Protein AF-A0A1M5AMB9-F1 (afdb_monomer_lite)

pLDDT: mean 78.55, std 17.83, range [35.31, 94.44]

Structure (mmCIF, N/CA/C/O backbone):
data_AF-A0A1M5AMB9-F1
#
_entry.id   AF-A0A1M5AMB9-F1
#
loop_
_atom_site.group_PDB
_atom_site.id
_atom_site.type_symbol
_atom_site.label_atom_id
_atom_site.label_alt_id
_atom_site.label_comp_id
_atom_site.label_asym_id
_atom_site.label_entity_id
_atom_site.label_seq_id
_atom_site.pdbx_PDB_ins_code
_atom_site.Cartn_x
_atom_site.Cartn_y
_atom_site.Cartn_z
_atom_site.occupancy
_atom_site.B_iso_or_equiv
_atom_site.auth_seq_id
_atom_site.auth_comp_id
_atom_site.auth_asym_id
_atom_site.auth_atom_id
_atom_site.pdbx_PDB_model_num
ATOM 1 N N . MET A 1 1 ? -9.542 7.193 -12.106 1.00 57.12 1 MET A N 1
ATOM 2 C CA . MET A 1 1 ? -10.368 6.047 -12.542 1.00 57.12 1 MET A CA 1
ATOM 3 C C . MET A 1 1 ? -9.560 4.990 -13.298 1.00 57.12 1 MET A C 1
ATOM 5 O O . MET A 1 1 ? -9.328 3.953 -12.706 1.00 57.12 1 MET A O 1
ATOM 9 N N . ALA A 1 2 ? -9.026 5.225 -14.509 1.00 74.94 2 ALA A N 1
ATOM 10 C CA . ALA A 1 2 ? -8.305 4.168 -15.256 1.00 74.94 2 ALA A CA 1
ATOM 11 C C . ALA A 1 2 ? -7.127 3.514 -14.491 1.00 74.94 2 ALA A C 1
ATOM 13 O O . ALA A 1 2 ? -7.036 2.296 -14.424 1.00 74.94 2 ALA A O 1
ATOM 14 N N . ARG A 1 3 ? -6.256 4.310 -13.851 1.00 75.94 3 ARG A N 1
ATOM 15 C CA . ARG A 1 3 ? -5.107 3.791 -13.079 1.00 75.94 3 ARG A CA 1
ATOM 16 C C . ARG A 1 3 ? -5.514 3.008 -11.826 1.00 75.94 3 ARG A C 1
ATOM 18 O O . ARG A 1 3 ? -4.868 2.029 -11.484 1.00 75.94 3 ARG A O 1
ATOM 25 N N . GLU A 1 4 ? -6.562 3.457 -11.145 1.00 85.56 4 GLU A N 1
ATOM 26 C CA . GLU A 1 4 ? -7.067 2.795 -9.941 1.00 85.56 4 GLU A CA 1
ATOM 27 C C . GLU A 1 4 ? -7.601 1.401 -10.273 1.00 85.56 4 GLU A C 1
ATOM 29 O O . GLU A 1 4 ? -7.233 0.436 -9.610 1.00 85.56 4 GLU A O 1
ATOM 34 N N . ASN A 1 5 ? -8.396 1.294 -11.341 1.00 85.81 5 ASN A N 1
ATOM 35 C CA . ASN A 1 5 ? -8.946 0.019 -11.794 1.00 85.81 5 ASN A CA 1
ATOM 36 C C . ASN A 1 5 ? -7.838 -0.974 -12.146 1.00 85.81 5 ASN A C 1
ATOM 38 O O . ASN A 1 5 ? -7.905 -2.114 -11.712 1.00 85.81 5 ASN A O 1
ATOM 42 N N . LEU A 1 6 ? -6.779 -0.527 -12.825 1.00 85.50 6 LEU A N 1
ATOM 43 C CA . LEU A 1 6 ? -5.647 -1.393 -13.167 1.00 85.50 6 LEU A CA 1
ATOM 44 C C . LEU A 1 6 ? -4.892 -1.903 -11.929 1.00 85.50 6 LEU A C 1
ATOM 46 O O . LEU A 1 6 ? -4.496 -3.063 -11.881 1.00 85.50 6 LEU A O 1
ATOM 50 N N . ILE A 1 7 ? -4.716 -1.064 -10.903 1.00 87.94 7 ILE A N 1
ATOM 51 C CA . ILE A 1 7 ? -4.100 -1.487 -9.633 1.00 87.94 7 ILE A CA 1
ATOM 52 C C . ILE A 1 7 ? -5.011 -2.479 -8.899 1.00 87.94 7 ILE A C 1
ATOM 54 O O . ILE A 1 7 ? -4.522 -3.472 -8.360 1.00 87.94 7 ILE A O 1
ATOM 58 N N . LYS A 1 8 ? -6.329 -2.240 -8.898 1.00 90.25 8 LYS A N 1
ATOM 59 C CA . LYS A 1 8 ? -7.316 -3.168 -8.329 1.00 90.25 8 LYS A CA 1
ATOM 60 C C . LYS A 1 8 ? -7.318 -4.505 -9.064 1.00 90.25 8 LYS A C 1
ATOM 62 O O . LYS A 1 8 ? -7.315 -5.539 -8.410 1.00 90.25 8 LYS A O 1
ATOM 67 N N . GLU A 1 9 ? -7.279 -4.500 -10.390 1.00 89.19 9 GLU A N 1
ATOM 68 C CA . GLU A 1 9 ? -7.184 -5.712 -11.209 1.00 89.19 9 GLU A CA 1
ATOM 69 C C . GLU A 1 9 ? -5.888 -6.473 -10.927 1.00 89.19 9 GLU A C 1
ATOM 71 O O . GLU A 1 9 ? -5.949 -7.661 -10.630 1.00 89.19 9 GLU A O 1
ATOM 76 N N . ALA A 1 10 ? -4.735 -5.794 -10.899 1.00 86.31 10 ALA A N 1
ATOM 77 C CA . ALA A 1 10 ? -3.453 -6.418 -10.563 1.00 86.31 10 ALA A CA 1
ATOM 78 C C . ALA A 1 10 ? -3.443 -7.022 -9.147 1.00 86.31 10 ALA A C 1
ATOM 80 O O . ALA A 1 10 ? -2.848 -8.074 -8.914 1.00 86.31 10 ALA A O 1
ATOM 81 N N . PHE A 1 11 ? -4.108 -6.371 -8.189 1.00 91.69 11 PHE A N 1
ATOM 82 C CA . PHE A 1 11 ? -4.292 -6.923 -6.850 1.00 91.69 11 PHE A CA 1
ATOM 83 C C . PHE A 1 11 ? -5.169 -8.179 -6.882 1.00 91.69 11 PHE A C 1
ATOM 85 O O . PHE A 1 11 ? -4.787 -9.198 -6.308 1.00 91.69 11 PHE A O 1
ATOM 92 N N . LYS A 1 12 ? -6.327 -8.114 -7.550 1.00 91.31 12 LYS A N 1
ATOM 93 C CA . LYS A 1 12 ? -7.296 -9.217 -7.629 1.00 91.31 12 LYS A CA 1
ATOM 94 C C . LYS A 1 12 ? -6.724 -10.440 -8.334 1.00 91.31 12 LYS A C 1
ATOM 96 O O . LYS A 1 12 ? -6.923 -11.550 -7.855 1.00 91.31 12 LYS A O 1
ATOM 101 N N . ASP A 1 13 ? -5.978 -10.232 -9.413 1.00 86.88 13 ASP A N 1
ATOM 102 C CA . ASP A 1 13 ? -5.310 -11.298 -10.164 1.00 86.88 13 ASP A CA 1
ATOM 103 C C . ASP A 1 13 ? -4.335 -12.090 -9.278 1.00 86.88 13 ASP A C 1
ATOM 105 O O . ASP A 1 13 ? -4.268 -13.315 -9.336 1.00 86.88 13 ASP A O 1
ATOM 109 N N . ARG A 1 14 ? -3.625 -11.397 -8.380 1.00 85.56 14 ARG A N 1
ATOM 110 C CA . ARG A 1 14 ? -2.558 -11.999 -7.570 1.00 85.56 14 ARG A CA 1
ATOM 111 C C . ARG A 1 14 ? -2.998 -12.486 -6.190 1.00 85.56 14 ARG A C 1
ATOM 113 O O . ARG A 1 14 ? -2.411 -13.428 -5.662 1.00 85.56 14 ARG A O 1
ATOM 120 N N . TYR A 1 15 ? -3.979 -11.822 -5.583 1.00 88.12 15 TYR A N 1
ATOM 121 C CA . TYR A 1 15 ? -4.374 -12.034 -4.184 1.00 88.12 15 TYR A CA 1
ATOM 122 C C . TYR A 1 15 ? -5.868 -12.332 -4.002 1.00 88.12 15 TYR A C 1
ATOM 124 O O . TYR A 1 15 ? -6.304 -12.562 -2.874 1.00 88.12 15 TYR A O 1
ATOM 132 N N . GLY A 1 16 ? -6.640 -12.359 -5.089 1.00 89.06 16 GLY A N 1
ATOM 133 C CA . GLY A 1 16 ? -8.074 -12.616 -5.076 1.00 89.06 16 GLY A CA 1
ATOM 134 C C . GLY A 1 16 ? -8.930 -11.384 -4.778 1.00 89.06 16 GLY A C 1
ATOM 135 O O . GLY A 1 16 ? -8.447 -10.292 -4.466 1.00 89.06 16 GLY A O 1
ATOM 136 N N . ASP A 1 17 ? -10.243 -11.575 -4.892 1.00 91.56 17 ASP A N 1
ATOM 137 C CA . ASP A 1 17 ? -11.241 -10.530 -4.682 1.00 91.56 17 ASP A CA 1
ATOM 138 C C . ASP A 1 17 ? -11.626 -10.430 -3.199 1.00 91.56 17 ASP A C 1
ATOM 140 O O . ASP A 1 17 ? -12.471 -11.173 -2.701 1.00 91.56 17 ASP A O 1
ATOM 144 N N . THR A 1 18 ? -10.956 -9.543 -2.463 1.00 91.31 18 THR A N 1
ATOM 145 C CA . THR A 1 18 ? -11.135 -9.390 -1.012 1.00 91.31 18 THR A CA 1
ATOM 146 C C . THR A 1 18 ? -12.024 -8.190 -0.659 1.00 91.31 18 THR A C 1
ATOM 148 O O . THR A 1 18 ? -12.105 -7.227 -1.427 1.00 91.31 18 THR A O 1
ATOM 151 N N . PRO A 1 19 ? -12.657 -8.170 0.532 1.00 92.31 19 PRO A N 1
ATOM 152 C CA . PRO A 1 19 ? -13.382 -6.987 1.003 1.00 92.31 19 PRO A CA 1
ATOM 153 C C . PRO A 1 19 ? -12.509 -5.728 1.010 1.00 92.31 19 PRO A C 1
ATOM 155 O O . PRO A 1 19 ? -12.968 -4.660 0.622 1.00 92.31 19 PRO A O 1
ATOM 158 N N . PHE A 1 20 ? -11.223 -5.874 1.353 1.00 93.94 20 PHE A N 1
ATOM 159 C CA . PHE A 1 20 ? -10.257 -4.780 1.346 1.00 93.94 20 PHE A CA 1
ATOM 160 C C . PHE A 1 20 ? -10.167 -4.078 -0.016 1.00 93.94 20 PHE A C 1
ATOM 162 O O . PHE A 1 20 ? -10.289 -2.860 -0.068 1.00 93.94 20 PHE A O 1
ATOM 169 N N . ILE A 1 21 ? -9.966 -4.800 -1.127 1.00 94.12 21 ILE A N 1
ATOM 170 C CA . ILE A 1 21 ? -9.729 -4.152 -2.434 1.00 94.12 21 ILE A CA 1
ATOM 171 C C . ILE A 1 21 ? -10.988 -3.498 -3.024 1.00 94.12 21 ILE A C 1
ATOM 173 O O . ILE A 1 21 ? -10.894 -2.598 -3.863 1.00 94.12 21 ILE A O 1
ATOM 177 N N . ASN A 1 22 ? -12.162 -3.926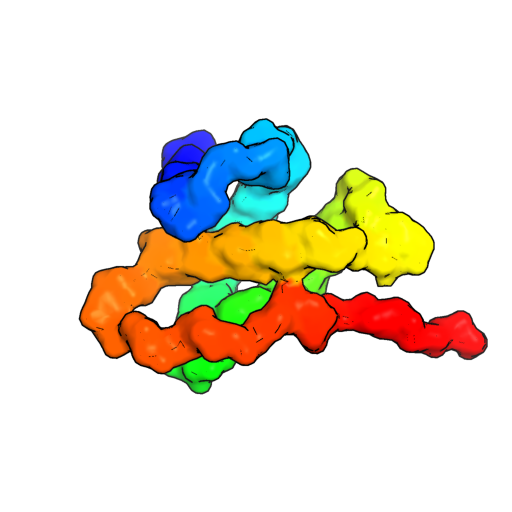 -2.558 1.00 91.88 22 ASN A N 1
ATOM 178 C CA . ASN A 1 22 ? -13.457 -3.375 -2.950 1.00 91.88 22 ASN A CA 1
ATOM 179 C C . ASN A 1 22 ? -13.919 -2.211 -2.060 1.00 91.88 22 ASN A C 1
ATOM 181 O O . ASN A 1 22 ? -14.877 -1.526 -2.415 1.00 91.88 22 ASN A O 1
ATOM 185 N N . ASP A 1 23 ? -13.238 -1.959 -0.941 1.00 92.62 23 ASP A N 1
ATOM 186 C CA . ASP A 1 23 ? -13.569 -0.878 -0.017 1.00 92.62 23 ASP A CA 1
ATOM 187 C C . ASP A 1 23 ? -13.314 0.509 -0.644 1.00 92.62 23 ASP A C 1
ATOM 189 O O . ASP A 1 23 ? -12.317 0.738 -1.344 1.00 92.62 23 ASP A O 1
ATOM 193 N N . SER A 1 24 ? -14.203 1.471 -0.375 1.00 91.94 24 SER A N 1
ATOM 194 C CA . SER A 1 24 ? -14.054 2.858 -0.841 1.00 91.94 24 SER A CA 1
ATOM 195 C C . SER A 1 24 ? -12.797 3.530 -0.287 1.00 91.94 24 SER A C 1
ATOM 197 O O . SER A 1 24 ? -12.151 4.316 -0.975 1.00 91.94 24 SER A O 1
ATOM 199 N N . THR A 1 25 ? -12.401 3.186 0.933 1.00 92.94 25 THR A N 1
ATOM 200 C CA . THR A 1 25 ? -11.183 3.674 1.584 1.00 92.94 25 THR A CA 1
ATOM 201 C C . THR A 1 25 ? -9.946 3.205 0.829 1.00 92.94 25 THR A C 1
ATOM 203 O O . THR A 1 25 ? -8.993 3.966 0.664 1.00 92.94 25 THR A O 1
ATOM 206 N N . THR A 1 26 ? -9.973 1.988 0.283 1.00 93.19 26 THR A N 1
ATOM 207 C CA . THR A 1 26 ? -8.882 1.466 -0.548 1.00 93.19 26 THR A CA 1
ATOM 208 C C . THR A 1 26 ? -8.782 2.202 -1.882 1.00 93.19 26 THR A C 1
ATOM 210 O O . THR A 1 26 ? -7.674 2.461 -2.347 1.00 93.19 26 THR A O 1
ATOM 213 N N . ALA A 1 27 ? -9.901 2.626 -2.479 1.00 91.94 27 ALA A N 1
ATOM 214 C CA . ALA A 1 27 ? -9.881 3.505 -3.656 1.00 91.94 27 ALA A CA 1
ATOM 215 C C . ALA A 1 27 ? -9.173 4.843 -3.358 1.00 91.94 27 ALA A C 1
ATOM 217 O O . ALA A 1 27 ? -8.320 5.302 -4.130 1.00 91.94 27 ALA A O 1
ATOM 218 N N . THR A 1 28 ? -9.471 5.437 -2.201 1.00 93.44 28 THR A N 1
ATOM 219 C CA . THR A 1 28 ? -8.823 6.670 -1.732 1.00 93.44 28 THR A CA 1
ATOM 220 C C . THR A 1 28 ? -7.335 6.449 -1.453 1.00 93.44 28 THR A C 1
ATOM 222 O O . THR A 1 28 ? -6.507 7.261 -1.870 1.00 93.44 28 THR A O 1
ATOM 225 N N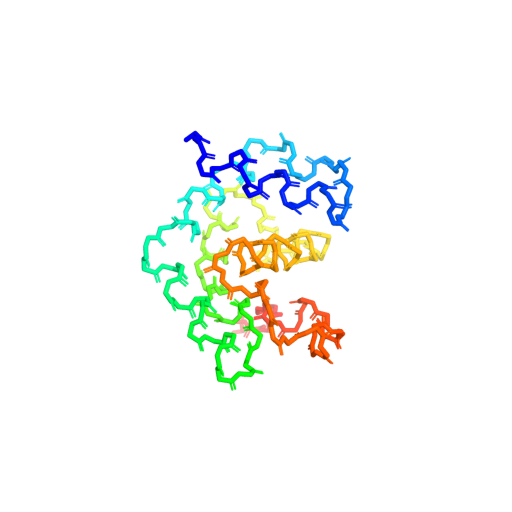 . LEU A 1 29 ? -6.972 5.322 -0.831 1.00 94.44 29 LEU A N 1
ATOM 226 C CA . LEU A 1 29 ? -5.581 4.942 -0.581 1.00 94.44 29 LEU A CA 1
ATOM 227 C C . LEU A 1 29 ? -4.799 4.787 -1.891 1.00 94.44 29 LEU A C 1
ATOM 229 O O . LEU A 1 29 ? -3.704 5.332 -2.027 1.00 94.44 29 LEU A O 1
ATOM 233 N N . ILE A 1 30 ? -5.368 4.098 -2.885 1.00 92.62 30 ILE A N 1
ATOM 234 C CA . ILE A 1 30 ? -4.757 3.964 -4.214 1.00 92.62 30 ILE A CA 1
ATOM 235 C C . ILE A 1 30 ? -4.539 5.342 -4.835 1.00 92.62 30 ILE A C 1
ATOM 237 O O . ILE A 1 30 ? -3.470 5.602 -5.378 1.00 92.62 30 ILE A O 1
ATOM 241 N N . SER A 1 31 ? -5.511 6.246 -4.727 1.00 90.44 31 SER A N 1
ATOM 242 C CA . SER A 1 31 ? -5.383 7.606 -5.259 1.00 90.44 31 SER A CA 1
ATOM 243 C C . SER A 1 31 ? -4.266 8.405 -4.574 1.00 90.44 31 SER A C 1
ATOM 245 O O . SER A 1 31 ? -3.534 9.129 -5.251 1.00 90.44 31 SER A O 1
ATOM 247 N N . ALA A 1 32 ? -4.080 8.230 -3.262 1.00 90.81 32 ALA A N 1
ATOM 248 C CA . ALA A 1 32 ? -3.001 8.863 -2.501 1.00 90.81 32 ALA A CA 1
ATOM 249 C C . ALA A 1 32 ? -1.610 8.281 -2.835 1.00 90.81 32 ALA A C 1
ATOM 251 O O . ALA A 1 32 ? -0.616 9.008 -2.933 1.00 90.81 32 ALA A O 1
ATOM 252 N N . LEU A 1 33 ? -1.524 6.967 -3.049 1.00 90.44 33 LEU A N 1
ATOM 253 C CA . LEU A 1 33 ? -0.261 6.269 -3.302 1.00 90.44 33 LEU A CA 1
ATOM 254 C C . LEU A 1 33 ? 0.159 6.275 -4.776 1.00 90.44 33 LEU A C 1
ATOM 256 O O . LEU A 1 33 ? 1.349 6.301 -5.077 1.00 90.44 33 LEU A O 1
ATOM 260 N N . ALA A 1 34 ? -0.787 6.303 -5.713 1.00 86.06 34 ALA A N 1
ATOM 261 C CA . ALA A 1 34 ? -0.524 6.246 -7.153 1.00 86.06 34 ALA A CA 1
ATOM 262 C C . ALA A 1 34 ? -0.194 7.621 -7.777 1.00 86.06 34 ALA A C 1
ATOM 264 O O . ALA A 1 34 ? -0.379 7.835 -8.986 1.00 86.06 34 ALA A O 1
ATOM 265 N N . THR A 1 35 ? 0.307 8.557 -6.964 1.00 86.62 35 THR A N 1
ATOM 266 C CA . THR A 1 35 ? 0.843 9.843 -7.423 1.00 86.62 35 THR A CA 1
ATOM 267 C C . THR A 1 35 ? 2.219 9.645 -8.071 1.00 86.62 35 THR A C 1
ATOM 269 O O . THR A 1 35 ? 2.964 8.748 -7.676 1.00 86.62 35 THR A O 1
ATOM 272 N N . PRO A 1 36 ? 2.626 10.480 -9.048 1.00 83.62 36 PRO A N 1
ATOM 273 C CA . PRO A 1 36 ? 3.928 10.331 -9.705 1.00 83.62 36 PRO A CA 1
ATOM 274 C C . PRO A 1 36 ? 5.124 10.309 -8.741 1.00 83.62 36 PRO A C 1
ATOM 276 O O . PRO A 1 36 ? 6.113 9.630 -9.005 1.00 83.62 36 PRO A O 1
ATOM 279 N N . ILE A 1 37 ? 5.034 11.035 -7.623 1.00 86.62 37 ILE A N 1
ATOM 280 C CA . ILE A 1 37 ? 6.089 11.109 -6.607 1.00 86.62 37 ILE A CA 1
ATOM 281 C C . ILE A 1 37 ? 6.192 9.787 -5.842 1.00 86.62 37 ILE A C 1
ATOM 283 O O . ILE A 1 37 ? 7.273 9.204 -5.787 1.00 86.62 37 ILE A O 1
ATOM 287 N N . ASN A 1 38 ? 5.082 9.287 -5.295 1.00 87.44 38 ASN A N 1
ATOM 288 C CA . ASN A 1 38 ? 5.086 8.052 -4.507 1.00 87.44 38 ASN A CA 1
ATOM 289 C C . ASN A 1 38 ? 5.407 6.830 -5.370 1.00 87.44 38 ASN A C 1
ATOM 291 O O . ASN A 1 38 ? 6.160 5.962 -4.940 1.00 87.44 38 ASN A O 1
ATOM 295 N N . ILE A 1 39 ? 4.972 6.831 -6.630 1.00 85.31 39 ILE A N 1
ATOM 296 C CA . ILE A 1 39 ? 5.396 5.845 -7.628 1.00 85.31 39 ILE A CA 1
ATOM 297 C C . ILE A 1 39 ? 6.921 5.835 -7.783 1.00 85.31 39 ILE A C 1
ATOM 299 O O . ILE A 1 39 ? 7.534 4.777 -7.682 1.00 85.31 39 ILE A O 1
ATOM 303 N N . ARG A 1 40 ? 7.555 7.000 -7.981 1.00 84.06 40 ARG A N 1
ATOM 304 C CA . ARG A 1 40 ? 9.021 7.077 -8.110 1.00 84.06 40 ARG A CA 1
ATOM 305 C C . ARG A 1 40 ? 9.733 6.565 -6.861 1.00 84.06 40 ARG A C 1
ATOM 307 O O . ARG A 1 40 ? 10.722 5.853 -7.001 1.00 84.06 40 ARG A O 1
ATOM 314 N N . LYS A 1 41 ? 9.232 6.900 -5.666 1.00 87.50 41 LYS A N 1
ATOM 315 C CA . LYS A 1 41 ? 9.784 6.400 -4.397 1.00 87.50 41 LYS A CA 1
ATOM 316 C C . LYS A 1 41 ? 9.696 4.871 -4.319 1.00 87.50 41 LYS A C 1
ATOM 318 O O . LYS A 1 41 ? 10.710 4.222 -4.085 1.00 87.50 41 LYS A O 1
ATOM 323 N N . ILE A 1 42 ? 8.512 4.305 -4.573 1.00 88.19 42 ILE A N 1
ATOM 324 C CA . ILE A 1 42 ? 8.261 2.854 -4.571 1.00 88.19 42 ILE A CA 1
ATOM 325 C C . ILE A 1 42 ? 9.208 2.147 -5.547 1.00 88.19 42 ILE A C 1
ATOM 327 O O . ILE A 1 42 ? 9.899 1.205 -5.164 1.00 88.19 42 ILE A O 1
ATOM 331 N N . THR A 1 43 ? 9.300 2.630 -6.790 1.00 83.25 43 THR A N 1
ATOM 332 C CA . THR A 1 43 ? 10.182 2.044 -7.808 1.00 83.25 43 THR A CA 1
ATOM 333 C C . THR A 1 43 ? 11.658 2.151 -7.421 1.00 83.25 43 THR A C 1
ATOM 335 O O . THR A 1 43 ? 12.400 1.191 -7.616 1.00 83.25 43 THR A O 1
ATOM 338 N N . ALA A 1 44 ? 12.096 3.281 -6.856 1.00 83.75 44 ALA A N 1
ATOM 339 C CA . ALA A 1 44 ? 13.480 3.461 -6.420 1.00 83.75 44 ALA A CA 1
ATOM 340 C C . ALA A 1 44 ? 13.873 2.440 -5.345 1.00 83.75 44 ALA A C 1
ATOM 342 O O . ALA A 1 44 ? 14.936 1.835 -5.461 1.00 83.75 44 ALA A O 1
ATOM 343 N N . PHE A 1 45 ? 12.997 2.195 -4.364 1.00 87.19 45 PHE A N 1
ATOM 344 C CA . PHE A 1 45 ? 13.217 1.182 -3.327 1.00 87.19 45 PHE A CA 1
ATOM 345 C C . PHE A 1 45 ? 13.317 -0.222 -3.927 1.00 87.19 45 PHE A C 1
ATOM 347 O O . PHE A 1 45 ? 14.272 -0.940 -3.639 1.00 87.19 45 PHE A O 1
ATOM 354 N N . CYS A 1 46 ? 12.429 -0.573 -4.862 1.00 82.94 46 CYS A N 1
ATOM 355 C CA . CYS A 1 46 ? 12.543 -1.846 -5.573 1.00 82.94 46 CYS A CA 1
ATOM 356 C C . CYS A 1 46 ? 13.881 -1.995 -6.322 1.00 82.94 46 CYS A C 1
ATOM 358 O O . CYS A 1 46 ? 14.443 -3.085 -6.356 1.00 82.94 46 CYS A O 1
ATOM 360 N N . ILE A 1 47 ? 14.390 -0.937 -6.965 1.00 80.94 47 ILE A N 1
ATOM 361 C CA . ILE A 1 47 ? 15.644 -0.988 -7.745 1.00 80.94 47 ILE A CA 1
ATOM 362 C C . ILE A 1 47 ? 16.854 -1.268 -6.848 1.00 80.94 47 ILE A C 1
ATOM 364 O O . ILE A 1 47 ? 17.739 -2.023 -7.242 1.00 80.94 47 ILE A O 1
ATOM 368 N N . ILE A 1 48 ? 16.884 -0.694 -5.646 1.00 82.56 48 ILE A N 1
ATOM 369 C CA . ILE A 1 48 ? 17.989 -0.877 -4.694 1.00 82.56 48 ILE A CA 1
ATOM 370 C C . ILE A 1 48 ? 17.864 -2.165 -3.860 1.00 82.56 48 ILE A C 1
ATOM 372 O O . ILE A 1 48 ? 18.679 -2.392 -2.973 1.00 82.56 48 ILE A O 1
ATOM 376 N N . GLY A 1 49 ? 16.868 -3.014 -4.146 1.00 78.81 49 GLY A N 1
ATOM 377 C CA . GLY A 1 49 ? 16.625 -4.263 -3.419 1.00 78.81 49 GLY A CA 1
ATOM 378 C C . GLY A 1 49 ? 15.918 -4.080 -2.075 1.00 78.81 49 GLY A C 1
ATOM 379 O O . GLY A 1 49 ? 15.850 -5.026 -1.293 1.00 78.81 49 GLY A O 1
ATOM 380 N N . GLU A 1 50 ? 15.375 -2.892 -1.814 1.00 83.56 50 GLU A N 1
ATOM 381 C CA . GLU A 1 50 ? 14.641 -2.586 -0.593 1.00 83.56 50 GLU A CA 1
ATOM 382 C C . GLU A 1 50 ? 13.135 -2.873 -0.748 1.00 83.56 50 GLU A C 1
ATOM 384 O O . GLU A 1 50 ? 12.565 -2.750 -1.840 1.00 83.56 50 GLU A O 1
ATOM 389 N N . PRO A 1 51 ? 12.438 -3.215 0.347 1.00 83.25 51 PRO A N 1
ATOM 390 C CA . PRO A 1 51 ? 10.994 -3.407 0.347 1.00 83.25 51 PRO A CA 1
ATOM 391 C C . PRO A 1 51 ? 10.254 -2.121 -0.068 1.00 83.25 51 PRO A C 1
ATOM 393 O O . PRO A 1 51 ? 10.435 -1.075 0.562 1.00 83.25 51 PRO A O 1
ATOM 396 N N . PRO A 1 52 ? 9.354 -2.168 -1.069 1.00 87.06 52 PRO A N 1
ATOM 397 C CA . PRO A 1 52 ? 8.694 -0.970 -1.598 1.00 87.06 52 PRO A CA 1
ATOM 398 C C . PRO A 1 52 ? 7.807 -0.244 -0.585 1.00 87.06 52 PRO A C 1
ATOM 400 O O . PRO A 1 52 ? 7.597 0.961 -0.694 1.00 87.06 52 PRO A O 1
ATOM 403 N N . ILE A 1 53 ? 7.284 -0.964 0.409 1.00 88.25 53 ILE A N 1
ATOM 404 C CA . ILE A 1 53 ? 6.438 -0.391 1.461 1.00 88.25 53 ILE A CA 1
ATOM 405 C C . ILE A 1 53 ? 7.186 0.646 2.302 1.00 88.25 53 ILE A C 1
ATOM 407 O O . ILE A 1 53 ? 6.597 1.654 2.682 1.00 88.25 53 ILE A O 1
ATOM 411 N N . THR A 1 54 ? 8.493 0.466 2.513 1.00 88.19 54 THR A N 1
ATOM 412 C CA . THR A 1 54 ? 9.335 1.398 3.277 1.00 88.19 54 THR A CA 1
ATOM 413 C C . THR A 1 54 ? 9.342 2.796 2.654 1.00 88.19 54 THR A C 1
ATOM 415 O O . THR A 1 54 ? 9.434 3.793 3.363 1.00 88.19 54 THR A O 1
ATOM 418 N N . ALA A 1 55 ? 9.169 2.884 1.333 1.00 89.00 55 ALA A N 1
ATOM 419 C CA . ALA A 1 55 ? 9.172 4.139 0.590 1.00 89.00 55 ALA A CA 1
ATOM 420 C C . ALA A 1 55 ? 7.971 5.0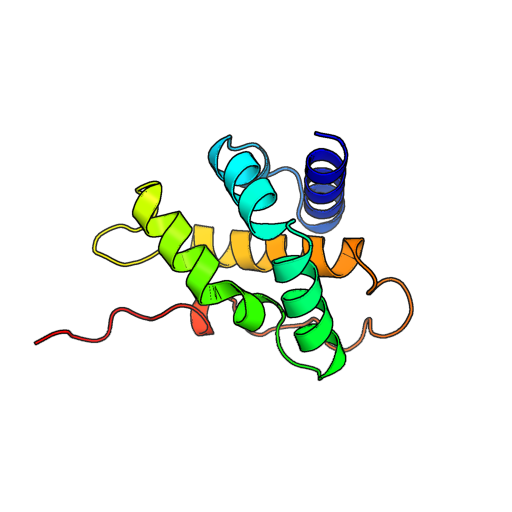53 0.903 1.00 89.00 55 ALA A C 1
ATOM 422 O O . ALA A 1 55 ? 8.027 6.256 0.642 1.00 89.00 55 ALA A O 1
ATOM 423 N N . VAL A 1 56 ? 6.878 4.472 1.406 1.00 92.25 56 VAL A N 1
ATOM 424 C CA . VAL A 1 56 ? 5.574 5.135 1.581 1.00 92.25 56 VAL A CA 1
ATOM 425 C C . VAL A 1 56 ? 4.913 4.802 2.920 1.00 92.25 56 VAL A C 1
ATOM 427 O O . VAL A 1 56 ? 3.742 5.105 3.124 1.00 92.25 56 VAL A O 1
ATOM 430 N N . VAL A 1 57 ? 5.639 4.185 3.858 1.00 91.19 57 VAL A N 1
ATOM 431 C CA . VAL A 1 57 ? 5.055 3.747 5.133 1.00 91.19 57 VAL A CA 1
ATOM 432 C C . VAL A 1 57 ? 4.499 4.915 5.942 1.00 91.19 57 VAL A C 1
ATOM 434 O O . VAL A 1 57 ? 3.399 4.818 6.474 1.00 91.19 57 VAL A O 1
ATOM 437 N N . HIS A 1 58 ? 5.192 6.056 5.939 1.00 89.69 58 HIS A N 1
ATOM 438 C CA . HIS A 1 58 ? 4.711 7.262 6.606 1.00 89.69 58 HIS A CA 1
ATOM 439 C C . HIS A 1 58 ? 3.435 7.820 5.955 1.00 89.69 58 HIS A C 1
ATOM 441 O O . HIS A 1 58 ? 2.510 8.212 6.661 1.00 89.69 58 HIS A O 1
ATOM 447 N N . ASP A 1 59 ? 3.357 7.805 4.618 1.00 91.06 59 ASP A N 1
ATOM 448 C CA . ASP A 1 59 ? 2.162 8.230 3.879 1.00 91.06 59 ASP A CA 1
ATOM 449 C C . ASP A 1 59 ? 0.955 7.325 4.211 1.00 91.06 59 ASP A C 1
ATOM 451 O O . ASP A 1 59 ? -0.171 7.804 4.343 1.00 91.06 59 ASP A O 1
ATOM 455 N N . ILE A 1 60 ? 1.193 6.020 4.392 1.00 92.88 60 ILE A N 1
ATOM 456 C CA . ILE A 1 60 ? 0.172 5.039 4.788 1.00 92.88 60 ILE A CA 1
ATOM 457 C C . ILE A 1 60 ? -0.273 5.251 6.240 1.00 92.88 60 ILE A C 1
ATOM 459 O O . ILE A 1 60 ? -1.471 5.189 6.514 1.00 92.88 60 ILE A O 1
ATOM 463 N N . GLU A 1 61 ? 0.661 5.488 7.164 1.00 90.62 61 GLU A N 1
ATOM 464 C CA . GLU A 1 61 ? 0.352 5.768 8.573 1.00 90.62 61 GLU A CA 1
ATOM 465 C C . GLU A 1 61 ? -0.530 7.011 8.700 1.00 90.62 61 GLU A C 1
ATOM 467 O O . GLU A 1 61 ? -1.614 6.939 9.281 1.00 90.62 61 GLU A O 1
ATOM 472 N N . LEU A 1 62 ? -0.137 8.108 8.047 1.00 92.00 62 LEU A N 1
ATOM 473 C CA . LEU A 1 62 ? -0.913 9.346 8.029 1.00 92.00 62 LEU A CA 1
ATOM 474 C C . LEU A 1 62 ? -2.299 9.144 7.395 1.00 92.00 62 LEU A C 1
ATOM 476 O O . LEU A 1 62 ? -3.302 9.676 7.872 1.00 92.00 62 LEU A O 1
ATOM 480 N N . PHE A 1 63 ? -2.379 8.355 6.320 1.00 93.69 63 PHE A N 1
ATOM 481 C CA . PHE A 1 63 ? -3.656 8.003 5.708 1.00 93.69 63 PHE A CA 1
ATOM 482 C C . PHE A 1 63 ? -4.549 7.212 6.674 1.00 93.69 63 PHE A C 1
ATOM 484 O O . PHE A 1 63 ? -5.739 7.511 6.791 1.00 93.69 63 PHE A O 1
ATOM 491 N N . ALA A 1 64 ? -3.998 6.217 7.370 1.00 92.44 64 ALA A N 1
ATOM 492 C CA . ALA A 1 64 ? -4.751 5.370 8.288 1.00 92.44 64 ALA A CA 1
ATOM 493 C C . ALA A 1 64 ? -5.283 6.152 9.500 1.00 92.44 64 ALA A C 1
ATOM 495 O O . ALA A 1 64 ? -6.409 5.902 9.936 1.00 92.44 64 ALA A O 1
ATOM 496 N N . GLU A 1 65 ? -4.512 7.113 10.009 1.00 90.38 65 GLU A N 1
ATOM 497 C CA . GLU A 1 65 ? -4.942 8.034 11.067 1.00 90.38 65 GLU A CA 1
ATOM 498 C C . GLU A 1 65 ? -6.098 8.926 10.595 1.00 90.38 65 GLU A C 1
ATOM 500 O O . GLU A 1 65 ? -7.159 8.948 11.219 1.00 90.38 65 GLU A O 1
ATOM 505 N N . ASN A 1 66 ? -5.944 9.580 9.440 1.00 91.75 66 ASN A N 1
ATOM 506 C CA . ASN A 1 66 ? -6.945 10.508 8.900 1.00 91.75 66 ASN A CA 1
ATOM 507 C C . ASN A 1 66 ? -8.273 9.841 8.511 1.00 91.75 66 ASN A C 1
ATOM 509 O O . ASN A 1 66 ? -9.294 10.519 8.415 1.00 91.75 66 ASN A O 1
ATOM 513 N N . ASN A 1 67 ? -8.271 8.527 8.276 1.00 90.12 67 ASN A N 1
ATOM 514 C CA . ASN A 1 67 ? -9.458 7.765 7.881 1.00 90.12 67 ASN A CA 1
ATOM 515 C C . ASN A 1 67 ? -10.000 6.866 9.008 1.00 90.12 67 ASN A C 1
ATOM 517 O O . ASN A 1 67 ? -10.852 6.018 8.753 1.00 90.12 67 ASN A O 1
ATOM 521 N N . GLY A 1 68 ? -9.514 7.012 10.249 1.00 88.50 68 GLY A N 1
ATOM 522 C CA . GLY A 1 68 ? -10.012 6.244 11.400 1.00 88.50 68 GLY A CA 1
ATOM 523 C C . GLY A 1 68 ? -9.739 4.735 11.331 1.00 88.50 68 GLY A C 1
ATOM 524 O O . GLY A 1 68 ? -10.387 3.949 12.023 1.00 88.50 68 GLY A O 1
ATOM 525 N N . ILE A 1 69 ? -8.785 4.315 10.495 1.00 89.69 69 ILE A N 1
ATOM 526 C CA . ILE A 1 69 ? -8.335 2.921 10.395 1.00 89.69 69 ILE A CA 1
ATOM 527 C C . ILE A 1 69 ? -7.441 2.583 11.588 1.00 89.69 69 ILE A C 1
ATOM 529 O O . ILE A 1 69 ? -7.528 1.484 12.141 1.00 89.69 69 ILE A O 1
ATOM 533 N N . ALA A 1 70 ? -6.585 3.527 11.990 1.00 86.38 70 ALA A N 1
ATOM 534 C CA . ALA A 1 70 ? -5.745 3.376 13.166 1.00 86.38 70 ALA A CA 1
ATOM 535 C C . ALA A 1 70 ? -6.611 3.397 14.437 1.00 86.38 70 ALA A C 1
ATOM 537 O O . ALA A 1 70 ? -7.278 4.385 14.742 1.00 86.38 70 ALA A O 1
ATOM 538 N N . ARG A 1 71 ? -6.586 2.304 15.205 1.00 79.62 71 ARG A N 1
ATOM 539 C CA . ARG A 1 71 ? -7.264 2.184 16.503 1.00 79.62 71 ARG A CA 1
ATOM 540 C C . ARG A 1 71 ? -6.211 2.266 17.597 1.00 79.62 71 ARG A C 1
ATOM 542 O O . ARG A 1 71 ? -5.261 1.491 17.583 1.00 79.62 71 ARG A O 1
ATOM 549 N N . ASN A 1 72 ? -6.355 3.210 18.526 1.00 77.88 72 ASN A N 1
ATOM 550 C CA . ASN A 1 72 ? -5.363 3.469 19.581 1.00 77.88 72 ASN A CA 1
ATOM 551 C C . ASN A 1 72 ? -3.944 3.731 19.027 1.00 77.88 72 ASN A C 1
ATOM 553 O O . ASN A 1 72 ? -2.959 3.240 19.572 1.00 77.88 72 ASN A O 1
ATOM 557 N N . GLY A 1 73 ? -3.844 4.448 17.901 1.00 75.25 73 GLY A N 1
ATOM 558 C CA . GLY A 1 73 ? -2.563 4.724 17.236 1.00 75.25 73 GLY A CA 1
ATOM 559 C C . GLY A 1 73 ? -1.936 3.512 16.536 1.00 75.25 73 GLY A C 1
ATOM 560 O O . GLY A 1 73 ? -0.774 3.568 16.147 1.00 75.25 73 GLY A O 1
ATOM 561 N N . GLN A 1 74 ? -2.678 2.410 16.377 1.00 82.25 74 GLN A N 1
ATOM 562 C CA . GLN A 1 74 ? -2.196 1.201 15.717 1.00 82.25 74 GLN A CA 1
ATOM 563 C C . GLN A 1 74 ? -3.070 0.825 14.526 1.00 82.25 74 GLN A C 1
ATOM 565 O O . GLN A 1 74 ? -4.295 0.740 14.612 1.00 82.25 74 GLN A O 1
ATOM 570 N N . ILE A 1 75 ? -2.419 0.537 13.404 1.00 87.44 75 ILE A N 1
ATOM 571 C CA . ILE A 1 75 ? -3.073 -0.044 12.235 1.00 87.44 75 ILE A CA 1
ATOM 572 C C . ILE A 1 75 ? -3.345 -1.535 12.518 1.00 87.44 75 ILE A C 1
ATOM 574 O O . ILE A 1 75 ? -2.433 -2.226 12.981 1.00 87.44 75 ILE A O 1
ATOM 578 N N . PRO A 1 76 ? -4.551 -2.064 12.239 1.00 89.00 76 PRO A N 1
ATOM 579 C CA . PRO A 1 76 ? -4.836 -3.493 12.370 1.00 89.00 76 PRO A CA 1
ATOM 580 C C . PRO A 1 76 ? -3.927 -4.350 11.479 1.00 89.00 76 PRO A C 1
ATOM 582 O O . PRO A 1 76 ? -3.659 -3.985 10.334 1.00 89.00 76 PRO A O 1
ATOM 585 N N . ASP A 1 77 ? -3.484 -5.510 11.968 1.00 87.31 77 ASP A N 1
ATOM 586 C CA . ASP A 1 77 ? -2.524 -6.358 11.241 1.00 87.31 77 ASP A CA 1
ATOM 587 C C . ASP A 1 77 ? -3.053 -6.862 9.894 1.00 87.31 77 ASP A C 1
ATOM 589 O O . ASP A 1 77 ? -2.317 -6.860 8.909 1.00 87.31 77 ASP A O 1
ATOM 593 N N . GLU A 1 78 ? -4.345 -7.185 9.814 1.00 86.44 78 GLU A N 1
ATOM 594 C CA . GLU A 1 78 ? -5.007 -7.538 8.553 1.00 86.44 78 GLU A CA 1
ATOM 595 C C . GLU A 1 78 ? -4.892 -6.406 7.518 1.00 86.44 78 GLU A C 1
ATOM 597 O O . GLU A 1 78 ? -4.639 -6.638 6.333 1.00 86.44 78 GLU A O 1
ATOM 602 N N . TRP A 1 79 ? -5.025 -5.155 7.965 1.00 89.50 79 TRP A N 1
ATOM 603 C CA . TRP A 1 79 ? -4.906 -3.997 7.087 1.00 89.50 79 TRP A CA 1
ATOM 604 C C . TRP A 1 79 ? -3.452 -3.775 6.664 1.00 89.50 79 TRP A C 1
ATOM 606 O O . TRP A 1 79 ? -3.194 -3.534 5.487 1.00 89.50 79 TRP A O 1
ATOM 616 N N . LYS A 1 80 ? -2.483 -3.951 7.574 1.00 90.25 80 LYS A N 1
ATOM 617 C CA . LYS A 1 80 ? -1.044 -3.913 7.243 1.00 90.25 80 LYS A CA 1
ATOM 618 C C . LYS A 1 80 ? -0.684 -4.945 6.177 1.00 90.25 80 LYS A C 1
ATOM 620 O O . LYS A 1 80 ? 0.046 -4.629 5.237 1.00 90.25 80 LYS A O 1
ATOM 625 N N . GLU A 1 81 ? -1.189 -6.169 6.311 1.00 89.69 81 GLU A N 1
ATOM 626 C CA . GLU A 1 81 ? -0.936 -7.245 5.354 1.00 89.69 81 GLU A CA 1
ATOM 627 C C . GLU A 1 81 ? -1.516 -6.910 3.974 1.00 89.69 81 GLU A C 1
ATOM 629 O O . GLU A 1 81 ? -0.813 -6.985 2.962 1.00 89.69 81 GLU A O 1
ATOM 634 N N . ASN A 1 82 ? -2.778 -6.480 3.935 1.00 92.44 82 ASN A N 1
ATOM 635 C CA . ASN A 1 82 ? -3.459 -6.106 2.700 1.00 92.44 82 ASN A CA 1
ATOM 636 C C . ASN A 1 82 ? -2.838 -4.875 2.028 1.00 92.44 82 ASN A C 1
ATOM 638 O O . ASN A 1 82 ? -2.703 -4.844 0.804 1.00 92.44 82 ASN A O 1
ATOM 642 N N . VAL A 1 83 ? -2.369 -3.896 2.802 1.00 93.12 83 VAL A N 1
ATOM 643 C CA . VAL A 1 83 ? -1.627 -2.757 2.256 1.00 93.12 83 VAL A CA 1
ATOM 644 C C . VAL A 1 83 ? -0.261 -3.173 1.729 1.00 93.12 83 VAL A C 1
ATOM 646 O O . VAL A 1 83 ? 0.124 -2.727 0.652 1.00 93.12 83 VAL A O 1
ATOM 649 N N . GLY A 1 84 ? 0.452 -4.077 2.403 1.00 90.88 84 GLY A N 1
ATOM 650 C CA . GLY A 1 84 ? 1.690 -4.645 1.864 1.00 90.88 84 GLY A CA 1
ATOM 651 C C . GLY A 1 84 ? 1.477 -5.303 0.496 1.00 90.88 84 GLY A C 1
ATOM 652 O O . GLY A 1 84 ? 2.225 -5.029 -0.446 1.00 90.88 84 GLY A O 1
ATOM 653 N N . LYS A 1 85 ? 0.405 -6.093 0.355 1.00 91.31 85 LYS A N 1
ATOM 654 C CA . LYS A 1 85 ? -0.022 -6.681 -0.928 1.00 91.31 85 LYS A CA 1
ATOM 655 C C . LYS A 1 85 ? -0.354 -5.604 -1.968 1.00 91.31 85 LYS A C 1
ATOM 657 O O . LYS A 1 85 ? 0.076 -5.713 -3.115 1.00 91.31 85 LYS A O 1
ATOM 662 N N . LEU A 1 86 ? -1.049 -4.536 -1.569 1.00 93.06 86 LEU A N 1
ATOM 663 C CA . LEU A 1 86 ? -1.387 -3.409 -2.444 1.00 93.06 86 LEU A CA 1
ATOM 664 C C . LEU A 1 86 ? -0.147 -2.690 -2.975 1.00 93.06 86 LEU A C 1
ATOM 666 O O . LEU A 1 86 ? -0.052 -2.447 -4.176 1.00 93.06 86 LEU A O 1
ATOM 670 N N . ILE A 1 87 ? 0.830 -2.400 -2.115 1.00 91.69 87 ILE A N 1
ATOM 671 C CA . ILE A 1 87 ? 2.104 -1.810 -2.540 1.00 91.69 87 ILE A CA 1
ATOM 672 C C . ILE A 1 87 ? 2.848 -2.747 -3.496 1.00 91.69 87 ILE A C 1
ATOM 674 O O . ILE A 1 87 ? 3.389 -2.291 -4.504 1.00 91.69 87 ILE A O 1
ATOM 678 N N . GLY A 1 88 ? 2.826 -4.056 -3.231 1.00 86.50 88 GLY A N 1
ATOM 679 C CA . GLY A 1 88 ? 3.362 -5.063 -4.146 1.00 86.50 88 GLY A CA 1
ATOM 680 C C . GLY A 1 88 ? 2.692 -5.033 -5.525 1.00 86.50 88 GLY A C 1
ATOM 681 O O . GLY A 1 88 ? 3.386 -5.089 -6.539 1.00 86.50 88 GLY A O 1
ATOM 682 N N . ALA A 1 89 ? 1.365 -4.887 -5.580 1.00 87.31 89 ALA A N 1
ATOM 683 C CA . ALA A 1 89 ? 0.614 -4.750 -6.830 1.00 87.31 89 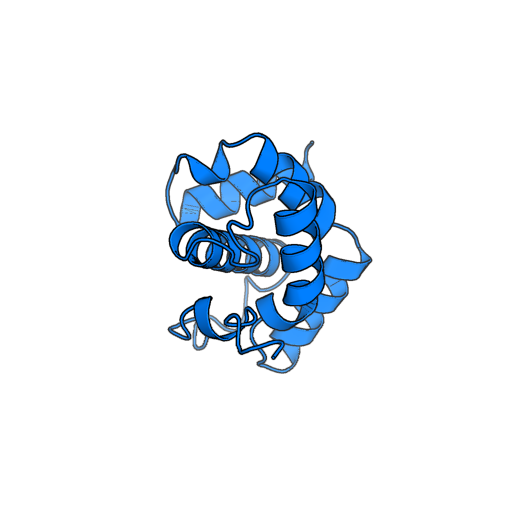ALA A CA 1
ATOM 684 C C . ALA A 1 89 ? 0.952 -3.443 -7.572 1.00 87.31 89 ALA A C 1
ATOM 686 O O . ALA A 1 89 ? 1.159 -3.464 -8.785 1.00 87.31 89 ALA A O 1
ATOM 687 N N . ILE A 1 90 ? 1.093 -2.323 -6.852 1.00 86.81 90 ILE A N 1
ATOM 688 C CA . ILE A 1 90 ? 1.529 -1.032 -7.411 1.00 86.81 90 ILE A CA 1
ATOM 689 C C . ILE A 1 90 ? 2.936 -1.153 -8.014 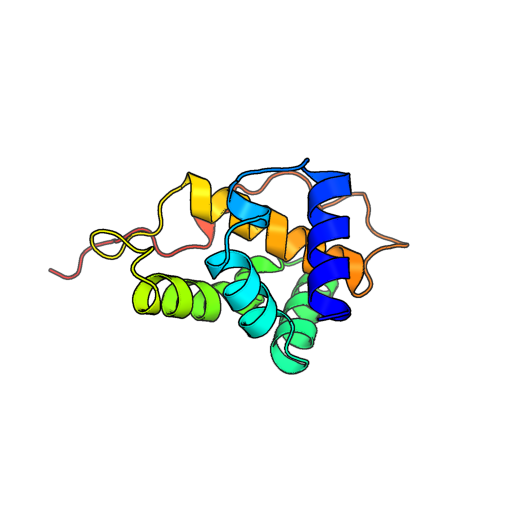1.00 86.81 90 ILE A C 1
ATOM 691 O O . ILE A 1 90 ? 3.158 -0.734 -9.149 1.00 86.81 90 ILE A O 1
ATOM 695 N N . ALA A 1 91 ? 3.877 -1.764 -7.293 1.00 82.38 91 ALA A N 1
ATOM 696 C CA . ALA A 1 91 ? 5.239 -1.986 -7.777 1.00 82.38 91 ALA A CA 1
ATOM 697 C C . ALA A 1 91 ? 5.278 -2.902 -9.015 1.00 82.38 91 ALA A C 1
ATOM 699 O O . ALA A 1 91 ? 6.009 -2.623 -9.968 1.00 82.38 91 ALA A O 1
ATOM 700 N N . TYR A 1 92 ? 4.469 -3.967 -9.028 1.00 72.94 92 TYR A N 1
ATOM 701 C CA . TYR A 1 92 ? 4.365 -4.896 -10.156 1.00 72.94 92 TYR A CA 1
ATOM 702 C C . TYR A 1 92 ? 3.813 -4.208 -11.412 1.00 72.94 92 TYR A C 1
ATOM 704 O O . TYR A 1 92 ? 4.433 -4.284 -12.474 1.00 72.94 92 TYR A O 1
ATOM 712 N N . PHE A 1 93 ? 2.714 -3.460 -11.266 1.00 68.12 93 PHE A N 1
ATOM 713 C CA . PHE A 1 93 ? 2.065 -2.723 -12.352 1.00 68.12 93 PHE A CA 1
ATOM 714 C C . PHE A 1 93 ? 2.972 -1.647 -12.986 1.00 68.12 93 PHE A C 1
ATOM 716 O O . PHE A 1 93 ? 2.836 -1.346 -14.169 1.00 68.12 93 PHE A O 1
ATOM 723 N N . LEU A 1 94 ? 3.913 -1.067 -12.229 1.00 65.25 94 LEU A N 1
ATOM 724 C CA . LEU A 1 94 ? 4.679 0.117 -12.647 1.00 65.25 94 LEU A CA 1
ATOM 725 C C . LEU A 1 94 ? 6.102 -0.158 -13.157 1.00 65.25 94 LEU A C 1
ATOM 727 O O . LEU A 1 94 ? 6.805 0.798 -13.485 1.00 65.25 94 LEU A O 1
ATOM 731 N N . GLY A 1 95 ? 6.533 -1.419 -13.277 1.00 54.72 95 GLY A N 1
ATOM 732 C CA . GLY A 1 95 ? 7.803 -1.720 -13.956 1.00 54.72 95 GLY A CA 1
ATOM 733 C C . GLY A 1 95 ? 8.600 -2.931 -13.482 1.00 54.72 95 GLY A C 1
ATOM 734 O O . GLY A 1 95 ? 9.762 -3.041 -13.862 1.00 54.72 95 GLY A O 1
ATOM 735 N N . TYR A 1 96 ? 8.035 -3.842 -12.685 1.00 49.78 96 TYR A N 1
ATOM 736 C CA . TYR A 1 96 ? 8.765 -5.043 -12.242 1.00 49.78 96 TYR A CA 1
ATOM 737 C C . TYR A 1 96 ? 8.416 -6.332 -13.003 1.00 49.78 96 TYR A C 1
ATOM 739 O O . TYR A 1 96 ? 8.982 -7.391 -12.732 1.00 49.78 96 TYR A O 1
ATOM 747 N N . ALA A 1 97 ? 7.562 -6.252 -14.026 1.00 46.03 97 ALA A N 1
ATOM 748 C CA . ALA A 1 97 ? 7.394 -7.324 -14.999 1.00 46.03 97 ALA A CA 1
ATOM 749 C C . ALA A 1 97 ? 8.547 -7.309 -16.022 1.00 46.03 97 ALA A C 1
ATOM 751 O O . ALA A 1 97 ? 8.364 -6.851 -17.148 1.00 46.03 97 ALA A O 1
ATOM 752 N N . LYS A 1 98 ? 9.741 -7.784 -15.617 1.00 39.41 98 LYS A N 1
ATOM 753 C CA . LYS A 1 98 ? 10.585 -8.642 -16.482 1.00 39.41 98 LYS A CA 1
ATOM 754 C C . LYS A 1 98 ? 11.859 -9.242 -15.877 1.00 39.41 98 LYS A C 1
ATOM 756 O O . LYS A 1 98 ? 12.390 -10.129 -16.532 1.00 39.41 98 LYS A O 1
ATOM 761 N N . HIS A 1 99 ? 12.367 -8.846 -14.698 1.00 35.88 99 HIS A N 1
ATOM 762 C CA . HIS A 1 99 ? 13.715 -9.324 -14.316 1.00 35.88 99 HIS A CA 1
ATOM 763 C C . HIS A 1 99 ? 14.007 -9.790 -12.887 1.00 35.88 99 HIS A C 1
ATOM 765 O O . HIS A 1 99 ? 15.131 -10.219 -12.638 1.00 35.88 99 HIS A O 1
ATOM 771 N N . THR A 1 100 ? 13.044 -9.839 -11.970 1.00 42.06 100 THR A N 1
ATOM 772 C CA . THR A 1 100 ? 13.383 -10.149 -10.566 1.00 42.06 100 THR A CA 1
ATOM 773 C C . THR A 1 100 ? 12.246 -10.870 -9.843 1.00 42.06 100 THR A C 1
ATOM 775 O O . THR A 1 100 ? 11.793 -10.479 -8.774 1.00 42.06 100 THR A O 1
ATOM 778 N N . GLU A 1 101 ? 11.802 -11.997 -10.402 1.00 41.00 101 GLU A N 1
ATOM 779 C CA . GLU A 1 101 ? 10.886 -12.932 -9.721 1.00 41.00 101 GLU A CA 1
ATOM 780 C C . GLU A 1 101 ? 11.511 -13.631 -8.495 1.00 41.00 101 GLU A C 1
ATOM 782 O O . GLU A 1 101 ? 10.822 -14.354 -7.782 1.00 41.00 101 GLU A O 1
ATOM 787 N N . LYS A 1 102 ? 12.801 -13.420 -8.196 1.00 40.69 102 LYS A N 1
ATOM 788 C CA . LYS A 1 102 ? 13.508 -14.181 -7.154 1.00 40.69 102 LYS A CA 1
ATOM 789 C C . LYS A 1 102 ? 13.500 -13.596 -5.736 1.00 40.69 102 LYS A C 1
ATOM 791 O O . LYS A 1 102 ? 13.936 -14.307 -4.837 1.00 40.69 102 LYS A O 1
ATOM 796 N N . THR A 1 103 ? 12.986 -12.386 -5.488 1.00 42.69 103 THR A N 1
ATOM 797 C CA . THR A 1 103 ? 13.199 -11.725 -4.172 1.00 42.69 103 THR A CA 1
ATOM 798 C C . THR A 1 103 ? 11.943 -11.188 -3.476 1.00 42.69 103 THR A C 1
ATOM 800 O O . THR A 1 103 ? 12.047 -10.574 -2.422 1.00 42.69 103 THR A O 1
ATOM 803 N N . LEU A 1 104 ? 10.738 -11.433 -3.997 1.00 44.25 104 LEU A N 1
ATOM 804 C CA . LEU A 1 104 ? 9.492 -10.931 -3.383 1.00 44.25 104 LEU A CA 1
ATOM 805 C C . LEU A 1 104 ? 8.912 -11.828 -2.272 1.00 44.25 104 LEU A C 1
ATOM 807 O O . LEU A 1 104 ? 7.831 -11.540 -1.760 1.00 44.25 104 LEU A O 1
ATOM 811 N N . ASN A 1 105 ? 9.623 -12.883 -1.868 1.00 40.81 105 ASN A N 1
ATOM 812 C CA . ASN A 1 105 ? 9.185 -13.746 -0.777 1.00 40.81 105 ASN A CA 1
ATOM 813 C C . ASN A 1 105 ? 9.718 -13.273 0.586 1.00 40.81 105 ASN A C 1
ATOM 815 O O . ASN A 1 105 ? 10.910 -13.340 0.871 1.00 40.81 105 ASN A O 1
ATOM 819 N N . CYS A 1 106 ? 8.755 -12.926 1.446 1.00 46.06 106 CYS A N 1
ATOM 820 C CA . CYS A 1 106 ? 8.762 -13.161 2.893 1.00 46.06 106 CYS A CA 1
ATOM 821 C C . CYS A 1 106 ? 9.558 -12.209 3.800 1.00 46.06 106 CYS A C 1
ATOM 823 O O . CYS A 1 106 ? 10.339 -12.655 4.640 1.00 46.06 106 CYS A O 1
ATOM 825 N N . ILE A 1 107 ? 9.221 -10.916 3.784 1.00 45.00 107 ILE A N 1
ATOM 826 C CA . ILE A 1 107 ? 9.227 -10.138 5.035 1.00 45.00 107 ILE A CA 1
ATOM 827 C C . ILE A 1 107 ? 7.776 -9.756 5.353 1.00 45.00 107 ILE A C 1
ATOM 829 O O . ILE A 1 107 ? 7.118 -9.158 4.500 1.00 45.00 107 ILE A O 1
ATOM 833 N N . PRO A 1 108 ? 7.236 -10.120 6.535 1.00 51.97 108 PRO A N 1
ATOM 834 C CA . PRO A 1 108 ? 5.863 -9.784 6.881 1.00 51.97 108 PRO A CA 1
ATOM 835 C C . PRO A 1 108 ? 5.703 -8.253 6.918 1.00 51.97 108 PRO A C 1
ATOM 837 O O . PRO A 1 108 ? 6.513 -7.583 7.571 1.00 51.97 108 PRO A O 1
ATOM 840 N N . PRO A 1 109 ? 4.672 -7.688 6.255 1.00 53.62 109 PRO A N 1
ATOM 841 C CA . PRO A 1 109 ? 4.455 -6.240 6.162 1.00 53.62 109 PRO A CA 1
ATOM 842 C C . PRO A 1 109 ? 4.431 -5.527 7.519 1.00 53.62 109 PRO A C 1
ATOM 844 O O . PRO A 1 109 ? 4.760 -4.350 7.616 1.00 53.62 109 PRO A O 1
ATOM 847 N N . THR A 1 110 ? 4.091 -6.256 8.582 1.00 57.97 110 THR A N 1
ATOM 848 C CA . THR A 1 110 ? 4.008 -5.772 9.962 1.00 57.97 110 THR A CA 1
ATOM 849 C C . THR A 1 110 ? 5.300 -5.153 10.496 1.00 57.97 110 THR A C 1
ATOM 851 O O . THR A 1 110 ? 5.216 -4.285 11.357 1.00 57.97 110 THR A O 1
ATOM 854 N N . LYS A 1 111 ? 6.480 -5.530 9.982 1.00 63.00 111 LYS A N 1
ATOM 855 C CA . LYS A 1 111 ? 7.776 -5.003 10.453 1.00 63.00 111 LYS A CA 1
ATOM 856 C C . LYS A 1 111 ? 8.069 -3.557 10.045 1.00 63.00 111 LYS A C 1
ATOM 858 O O . LYS A 1 111 ? 8.981 -2.959 10.606 1.00 63.00 111 LYS A O 1
ATOM 863 N N . TYR A 1 112 ? 7.350 -3.023 9.061 1.00 59.31 112 TYR A N 1
ATOM 864 C CA . TYR A 1 112 ? 7.622 -1.685 8.525 1.00 59.31 112 TYR A CA 1
ATOM 865 C C . TYR A 1 112 ? 6.805 -0.596 9.211 1.00 59.31 112 TYR A C 1
ATOM 867 O O . TYR A 1 112 ? 7.228 0.554 9.241 1.00 59.31 112 TYR A O 1
ATOM 875 N N . PHE A 1 113 ? 5.652 -0.958 9.765 1.00 65.81 113 PHE A N 1
ATOM 876 C CA . PHE A 1 113 ? 4.798 -0.038 10.503 1.00 65.81 113 PHE A CA 1
ATOM 877 C C . PHE A 1 113 ? 5.362 0.190 11.899 1.00 65.81 113 PHE A C 1
ATOM 879 O O . PHE A 1 113 ? 5.879 -0.746 12.519 1.00 65.81 113 PHE A O 1
ATOM 886 N N . LYS A 1 114 ? 5.222 1.406 12.428 1.00 64.81 114 LYS A N 1
ATOM 887 C CA . LYS A 1 114 ? 5.557 1.673 13.826 1.00 64.81 114 LYS A CA 1
ATOM 888 C C . LYS A 1 114 ? 4.690 0.779 14.715 1.00 64.81 114 LYS A C 1
ATOM 890 O O . LYS A 1 114 ? 3.485 0.984 14.848 1.00 64.81 114 LYS A O 1
ATOM 895 N N . SER A 1 115 ? 5.303 -0.223 15.345 1.00 53.03 115 SER A N 1
ATOM 896 C CA . SER A 1 115 ? 4.729 -0.800 16.560 1.00 53.03 115 SER A CA 1
ATOM 897 C C . SER A 1 115 ? 4.656 0.328 17.572 1.00 53.03 115 SER A C 1
ATOM 899 O O . SER A 1 115 ? 5.668 0.987 17.810 1.00 53.03 115 SER A O 1
ATOM 901 N N . GLY A 1 116 ? 3.469 0.566 18.130 1.00 44.03 116 GLY A N 1
ATOM 902 C CA . GLY A 1 116 ? 3.273 1.547 19.188 1.00 44.03 116 GLY A CA 1
ATOM 903 C C . GLY A 1 116 ? 4.196 1.223 20.357 1.00 44.03 116 GLY A C 1
ATOM 904 O O . GLY A 1 116 ? 3.869 0.393 21.197 1.00 44.03 116 GLY A O 1
ATOM 905 N N . SER A 1 117 ? 5.368 1.846 20.371 1.00 37.41 11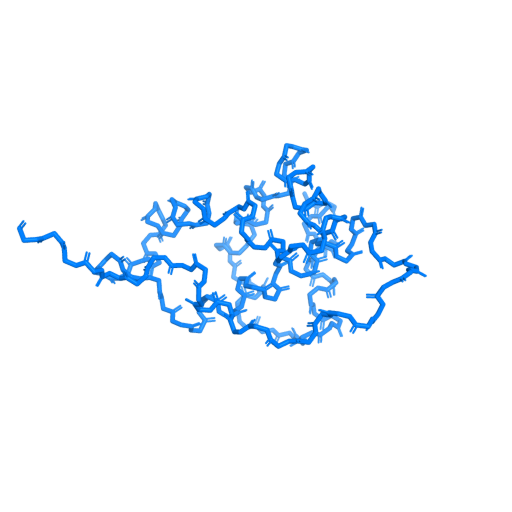7 SER A N 1
ATOM 906 C CA . SER A 1 117 ? 6.325 1.773 21.457 1.00 37.41 117 SER A CA 1
ATOM 907 C C . SER A 1 117 ? 6.302 3.137 22.125 1.00 37.41 117 SER A C 1
ATOM 909 O O . SER A 1 117 ? 6.869 4.097 21.615 1.00 37.41 117 SER A O 1
ATOM 911 N N . ASN A 1 118 ? 5.534 3.186 23.213 1.00 38.75 118 ASN A N 1
ATOM 912 C CA . ASN A 1 118 ? 5.670 4.068 24.366 1.00 38.75 118 ASN A CA 1
ATOM 913 C C . ASN A 1 118 ? 6.070 5.525 24.089 1.00 38.75 118 ASN A C 1
ATOM 915 O O . ASN A 1 118 ? 7.248 5.874 24.110 1.00 38.75 118 ASN A O 1
ATOM 919 N N . TYR A 1 119 ? 5.062 6.391 24.010 1.00 35.31 119 TYR A N 1
ATOM 920 C CA . TYR A 1 119 ? 5.180 7.711 24.626 1.00 35.31 119 TYR A CA 1
ATOM 921 C C . TYR A 1 119 ? 4.789 7.548 26.105 1.00 35.31 119 TYR A C 1
ATOM 923 O O . TYR A 1 119 ? 3.603 7.430 26.414 1.00 35.31 119 TYR A O 1
ATOM 931 N N . ILE A 1 120 ? 5.797 7.429 26.978 1.00 38.06 120 ILE A N 1
ATOM 932 C CA . ILE A 1 120 ? 5.692 7.724 28.419 1.00 38.06 120 ILE A CA 1
ATOM 933 C C . ILE A 1 120 ? 6.076 9.191 28.589 1.00 38.06 120 ILE A C 1
ATOM 935 O O . ILE A 1 120 ? 7.088 9.582 27.961 1.00 38.06 120 ILE A O 1
#

Sequence (120 aa):
MARENLIKEAFKDRYGDTPFINDSTTATLISALATPINIRKITAFCIIGEPPITAVVHDIELFAENNGIARNGQIPDEWKENVGKLIGAIAYFLGYAKHTEKTLNCIPPTKYFKSGSNYI

Foldseek 3Di:
DVQLVQLLVLLCVVPNDDPQSVDPLVSVVCVQCVDPVNLVQLLVCVVVLHQSCLSCQVVVLVSCVVVVCADPSHHDLVVLQSVSSSSVSSNVSNDPPDDPPDRPDDDRSVVNHDDPDDPD

Organism: NCBI:txid1123243

Secondary structure (DSSP, 8-state):
-HHHHHHHHHHHHHH---HHHHSHHHHHHHHHHSSHHHHHHHHHHHHTT--GGGGTHHHHHHHHHHTT--BTTB--HHHHHHHHHHHHHHHIIIIITTT-TTS-S---GGGTS-------

Radius of gyration: 13.98 Å; chains: 1; bounding box: 32×25×45 Å